Protein AF-A0A7W8V374-F1 (afdb_monomer_lite)

pLDDT: mean 83.78, std 13.95, range [30.69, 94.25]

Foldseek 3Di:
DDDDPVNVVVVVQVVCCVPVVDHCCVVCVDPWDAFPVVVLVVVQVVVCVVVVPRDSVPPPDGGDDDAQADPVQDWDWAADPVDPPDTDTHHNRPPCVVCVVVSVVQNVCCNVPVDRPPPPPPDDD

Structure (mmCIF, N/CA/C/O backbone):
data_AF-A0A7W8V374-F1
#
_entry.id   AF-A0A7W8V374-F1
#
loop_
_atom_site.group_PDB
_atom_site.id
_atom_site.type_symbol
_atom_site.label_atom_id
_atom_site.label_alt_id
_atom_site.label_comp_id
_atom_site.label_asym_id
_atom_site.label_entity_id
_atom_site.label_seq_id
_atom_site.pdbx_PDB_ins_code
_atom_site.Cartn_x
_atom_site.Cartn_y
_atom_site.Cartn_z
_atom_site.occupancy
_atom_site.B_iso_or_equiv
_atom_site.auth_seq_id
_atom_site.auth_comp_id
_atom_site.auth_asym_id
_atom_site.auth_atom_id
_atom_site.pdbx_PDB_model_num
ATOM 1 N N . MET A 1 1 ? 9.082 19.923 -2.869 1.00 45.91 1 MET A N 1
ATOM 2 C CA . MET A 1 1 ? 7.634 19.848 -3.165 1.00 45.91 1 MET A CA 1
ATOM 3 C C . MET A 1 1 ? 7.408 20.388 -4.561 1.00 45.91 1 MET A C 1
ATOM 5 O O . MET A 1 1 ? 7.831 21.505 -4.830 1.00 45.91 1 MET A O 1
ATOM 9 N N . GLN A 1 2 ? 6.821 19.592 -5.451 1.00 56.28 2 GLN A N 1
ATOM 10 C CA . GLN A 1 2 ? 6.490 20.021 -6.809 1.00 56.28 2 GLN A CA 1
ATOM 11 C C . GLN A 1 2 ? 4.985 20.308 -6.845 1.00 56.28 2 GLN A C 1
ATOM 13 O O . GLN A 1 2 ? 4.174 19.402 -6.674 1.00 56.28 2 GLN A O 1
ATOM 18 N N . PHE A 1 3 ? 4.604 21.577 -6.980 1.00 73.50 3 PHE A N 1
ATOM 19 C CA . PHE A 1 3 ? 3.199 21.985 -7.032 1.00 73.50 3 PHE A CA 1
ATOM 20 C C . PHE A 1 3 ? 2.717 21.928 -8.487 1.00 73.50 3 PHE A C 1
ATOM 22 O O . PHE A 1 3 ? 2.994 22.832 -9.271 1.00 73.50 3 PHE A O 1
ATOM 29 N N . GLY A 1 4 ? 2.053 20.830 -8.858 1.00 84.06 4 GLY A N 1
ATOM 30 C CA . GLY A 1 4 ? 1.518 20.594 -10.205 1.00 84.06 4 GLY A CA 1
ATOM 31 C C . GLY A 1 4 ? -0.009 20.682 -10.286 1.00 84.06 4 GLY A C 1
ATOM 32 O O . GLY A 1 4 ? -0.691 20.877 -9.281 1.00 84.06 4 GLY A O 1
ATOM 33 N N . GLY A 1 5 ? -0.569 20.485 -11.484 1.00 84.56 5 GLY A N 1
ATOM 34 C CA . GLY A 1 5 ? -2.026 20.475 -11.691 1.00 84.56 5 GLY A CA 1
ATOM 35 C C . GLY A 1 5 ? -2.753 19.437 -10.827 1.00 84.56 5 GLY A C 1
ATOM 36 O O . GLY A 1 5 ? -3.817 19.724 -10.284 1.00 84.56 5 GLY A O 1
ATOM 37 N N . GLU A 1 6 ? -2.129 18.278 -10.607 1.00 81.06 6 GLU A N 1
ATOM 38 C CA . GLU A 1 6 ? -2.647 17.228 -9.724 1.00 81.06 6 GLU A CA 1
ATOM 39 C C . GLU A 1 6 ? -2.739 17.663 -8.260 1.00 81.06 6 GLU A C 1
ATOM 41 O O . GLU A 1 6 ? -3.729 17.362 -7.598 1.00 81.06 6 GLU A O 1
ATOM 46 N N . PHE A 1 7 ? -1.768 18.441 -7.773 1.00 84.31 7 PHE A N 1
ATOM 47 C CA . PHE A 1 7 ? -1.802 18.987 -6.417 1.00 84.31 7 PHE A CA 1
ATOM 48 C C . PHE A 1 7 ? -3.017 19.900 -6.226 1.00 84.31 7 PHE A C 1
ATOM 50 O O . PHE A 1 7 ? -3.790 19.719 -5.290 1.00 84.31 7 PHE A O 1
ATOM 57 N N . PHE A 1 8 ? -3.236 20.850 -7.140 1.00 89.62 8 PHE A N 1
ATOM 58 C CA . PHE A 1 8 ? -4.381 21.761 -7.045 1.00 89.62 8 PHE A CA 1
ATOM 59 C C . PHE A 1 8 ? -5.717 21.045 -7.274 1.00 89.62 8 PHE A C 1
ATOM 61 O O . PHE A 1 8 ? -6.707 21.381 -6.626 1.00 89.62 8 PHE A O 1
ATOM 68 N N . ARG A 1 9 ? -5.748 20.027 -8.144 1.00 85.44 9 ARG A N 1
ATOM 69 C CA . ARG A 1 9 ? -6.915 19.155 -8.339 1.00 85.44 9 ARG A CA 1
ATOM 70 C C . ARG A 1 9 ? -7.282 18.428 -7.047 1.00 85.44 9 ARG A C 1
ATOM 72 O O . ARG A 1 9 ? -8.448 18.437 -6.658 1.00 85.44 9 ARG A O 1
ATOM 79 N N . GLN A 1 10 ? -6.303 17.812 -6.384 1.00 84.75 10 GLN A N 1
ATOM 80 C CA . GLN A 1 10 ? -6.498 17.134 -5.102 1.00 84.75 10 GLN A CA 1
ATOM 81 C C . GLN A 1 10 ? -6.927 18.122 -4.018 1.00 84.75 10 GLN A C 1
ATOM 83 O O . GLN A 1 10 ? -7.944 17.899 -3.371 1.00 84.75 10 GLN A O 1
ATOM 88 N N . LEU A 1 11 ? -6.241 19.260 -3.899 1.00 87.94 11 LEU A N 1
ATOM 89 C CA . LEU A 1 11 ? -6.584 20.310 -2.941 1.00 87.94 11 LEU A CA 1
ATOM 90 C C . LEU A 1 11 ? -8.030 20.800 -3.116 1.00 87.94 11 LEU A C 1
ATOM 92 O O . LEU A 1 11 ? -8.756 20.965 -2.138 1.00 87.94 11 LEU A O 1
ATOM 96 N N . TRP A 1 12 ? -8.477 20.997 -4.359 1.00 88.94 12 TRP A N 1
ATOM 97 C CA . TRP A 1 12 ? -9.854 21.394 -4.645 1.00 88.94 12 TRP A CA 1
ATOM 98 C C . TRP A 1 12 ? -10.874 20.297 -4.315 1.00 88.94 12 TRP A C 1
ATOM 100 O O . TRP A 1 12 ? -11.969 20.603 -3.835 1.00 88.94 12 TRP A O 1
ATOM 110 N N . ASN A 1 13 ? -10.536 19.026 -4.558 1.00 87.62 13 ASN A N 1
ATOM 111 C CA . ASN A 1 13 ? -11.386 17.896 -4.179 1.00 87.62 13 ASN A CA 1
ATOM 112 C C . ASN A 1 13 ? -11.553 17.815 -2.657 1.00 87.62 13 ASN A C 1
ATOM 114 O O . ASN A 1 13 ? -12.684 17.693 -2.192 1.00 87.62 13 ASN A O 1
ATOM 118 N N . GLU A 1 14 ? -10.465 17.955 -1.897 1.00 86.81 14 GLU A N 1
ATOM 119 C CA . GLU A 1 14 ? -10.492 17.987 -0.429 1.00 86.81 14 GLU A CA 1
ATOM 120 C C . GLU A 1 14 ? -11.312 19.172 0.089 1.00 86.81 14 GLU A C 1
ATOM 122 O O . GLU A 1 14 ? -12.212 19.010 0.915 1.00 86.81 14 GLU A O 1
ATOM 127 N N . PHE A 1 15 ? -11.086 20.369 -0.464 1.00 90.38 15 PHE A N 1
ATOM 128 C CA . PHE A 1 15 ? -11.879 21.548 -0.124 1.00 90.38 15 PHE A CA 1
ATOM 129 C C . PHE A 1 15 ? -13.374 21.320 -0.389 1.00 90.38 15 PHE A C 1
ATOM 131 O O . PHE A 1 15 ? -14.205 21.568 0.486 1.00 90.38 15 PHE A O 1
ATOM 138 N N . SER A 1 16 ? -13.721 20.813 -1.577 1.00 87.94 16 SER A N 1
ATOM 139 C CA . SER A 1 16 ? -15.104 20.533 -1.979 1.00 87.94 16 SER A CA 1
ATOM 140 C C . SER A 1 16 ? -15.761 19.455 -1.115 1.00 87.94 16 SER A C 1
ATOM 142 O O . SER A 1 16 ? -16.965 19.523 -0.860 1.00 87.94 16 SER A O 1
ATOM 144 N N . TYR A 1 17 ? -14.994 18.469 -0.658 1.00 88.44 17 TYR A N 1
ATOM 145 C CA . TYR A 1 17 ? -15.487 17.435 0.239 1.00 88.44 17 TYR A CA 1
ATOM 146 C C . TYR A 1 17 ? -15.825 18.015 1.612 1.00 88.44 17 TYR A C 1
ATOM 148 O O . TYR A 1 17 ? -16.969 17.907 2.055 1.00 88.44 17 TYR A O 1
ATOM 156 N N . LEU A 1 18 ? -14.859 18.698 2.231 1.00 89.25 18 LEU A N 1
ATOM 157 C CA . LEU A 1 18 ? -14.969 19.217 3.593 1.00 89.25 18 LEU A CA 1
ATOM 158 C C . LEU A 1 18 ? -15.980 20.365 3.723 1.00 89.25 18 LEU A C 1
ATOM 160 O O . LEU A 1 18 ? -16.643 20.475 4.750 1.00 89.25 18 LEU A O 1
ATOM 164 N N . HIS A 1 19 ? -16.122 21.207 2.693 1.00 92.56 19 HIS A N 1
ATOM 165 C CA . HIS A 1 19 ? -16.924 22.437 2.783 1.00 92.56 19 HIS A CA 1
ATOM 166 C C . HIS A 1 19 ? -18.223 22.395 1.975 1.00 92.56 19 HIS A C 1
ATOM 168 O O . HIS A 1 19 ? -19.152 23.136 2.285 1.00 92.56 19 HIS A O 1
ATOM 174 N N . LEU A 1 20 ? -18.311 21.560 0.932 1.00 91.06 20 LEU A N 1
ATOM 175 C CA . LEU A 1 20 ? -19.477 21.506 0.036 1.00 91.06 20 LEU A CA 1
ATOM 176 C C . LEU A 1 20 ? -20.198 20.148 0.064 1.00 91.06 20 LEU A C 1
ATOM 178 O O . LEU A 1 20 ? -21.157 19.963 -0.687 1.00 91.06 20 LEU A O 1
ATOM 182 N N . GLY A 1 21 ? -19.736 19.187 0.875 1.00 85.81 21 GLY A N 1
ATOM 183 C CA . GLY A 1 21 ? -20.337 17.853 1.003 1.00 85.81 21 GLY A CA 1
ATOM 184 C C . GLY A 1 21 ? -20.245 16.993 -0.263 1.00 85.81 21 GLY A C 1
ATOM 185 O O . GLY A 1 21 ? -20.938 15.983 -0.393 1.00 85.81 21 GLY A O 1
ATOM 186 N N . ARG A 1 22 ? -19.413 17.383 -1.236 1.00 84.69 22 ARG A N 1
ATOM 187 C CA . ARG A 1 22 ? -19.259 16.664 -2.506 1.00 84.69 22 ARG A CA 1
ATOM 188 C C . ARG A 1 22 ? -18.164 15.616 -2.368 1.00 84.69 22 ARG A C 1
ATOM 190 O O . ARG A 1 22 ? -16.987 15.928 -2.501 1.00 84.69 22 ARG A O 1
ATOM 197 N N . SER A 1 23 ? -18.563 14.372 -2.118 1.00 82.56 23 SER A N 1
ATOM 198 C CA . SER A 1 23 ? -17.621 13.262 -1.943 1.00 82.56 23 SER A CA 1
ATOM 199 C C . SER A 1 23 ? -16.865 12.920 -3.241 1.00 82.56 23 SER A C 1
ATOM 201 O O . SER A 1 23 ? -17.506 12.592 -4.249 1.00 82.56 23 SER A O 1
ATOM 203 N N . PRO A 1 24 ? -15.516 12.927 -3.237 1.00 79.25 24 PRO A N 1
ATOM 204 C CA . PRO A 1 24 ? -14.720 12.474 -4.376 1.00 79.25 24 PRO A CA 1
ATOM 205 C C . PRO A 1 24 ? -14.797 10.950 -4.553 1.00 79.25 24 PRO A C 1
ATOM 207 O O . PRO A 1 24 ? -14.628 10.452 -5.666 1.00 79.25 24 PRO A O 1
ATOM 210 N N . PHE A 1 25 ? -15.127 10.215 -3.487 1.00 81.31 25 PHE A N 1
ATOM 211 C CA . PHE A 1 25 ? -15.148 8.751 -3.450 1.00 81.31 25 PHE A CA 1
ATOM 212 C C . PHE A 1 25 ? -16.275 8.136 -4.290 1.00 81.31 25 PHE A C 1
ATOM 214 O O . PHE A 1 25 ? -16.183 6.988 -4.711 1.00 81.31 25 PHE A O 1
ATOM 221 N N . VAL A 1 26 ? -17.332 8.900 -4.597 1.00 78.44 26 VAL A N 1
ATOM 222 C CA . VAL A 1 26 ? -18.386 8.449 -5.524 1.00 78.44 26 VAL A CA 1
ATOM 223 C C . VAL A 1 26 ? -17.888 8.457 -6.970 1.00 78.44 26 VAL A C 1
ATOM 225 O O . VAL A 1 26 ? -18.249 7.568 -7.740 1.00 78.44 26 VAL A O 1
ATOM 228 N N . ARG A 1 27 ? -17.061 9.447 -7.334 1.00 74.44 27 ARG A N 1
ATOM 229 C CA . ARG A 1 27 ? -16.480 9.577 -8.679 1.00 74.44 27 ARG A CA 1
ATOM 230 C C . ARG A 1 27 ? -15.282 8.654 -8.874 1.00 74.44 27 ARG A C 1
ATOM 232 O O . ARG A 1 27 ? -15.174 8.032 -9.920 1.00 74.44 27 ARG A O 1
ATOM 239 N N . ASN A 1 28 ? -14.428 8.542 -7.860 1.00 74.81 28 ASN A N 1
ATOM 240 C CA . ASN A 1 28 ? -13.185 7.777 -7.907 1.00 74.81 28 ASN A CA 1
ATOM 241 C C . ASN A 1 28 ? -13.259 6.616 -6.910 1.00 74.81 28 ASN A C 1
ATOM 243 O O . ASN A 1 28 ? -12.623 6.648 -5.860 1.00 74.81 28 ASN A O 1
ATOM 247 N N . ARG A 1 29 ? -14.088 5.610 -7.219 1.00 78.25 29 ARG A N 1
ATOM 248 C CA . ARG A 1 29 ? -14.237 4.404 -6.380 1.00 78.25 29 ARG A CA 1
ATOM 249 C C . ARG A 1 29 ? -13.016 3.493 -6.433 1.00 78.25 29 ARG A C 1
ATOM 251 O O . ARG A 1 29 ? -12.723 2.806 -5.464 1.00 78.25 29 ARG A O 1
ATOM 258 N N . VAL A 1 30 ? -12.344 3.483 -7.579 1.00 80.81 30 VAL A N 1
ATOM 259 C CA . VAL A 1 30 ? -11.103 2.750 -7.811 1.00 80.81 30 VAL A CA 1
ATOM 260 C C . VAL A 1 30 ? -10.054 3.793 -8.150 1.00 80.81 30 VAL A C 1
ATOM 262 O O . VAL A 1 30 ? -10.191 4.518 -9.137 1.00 80.81 30 VAL A O 1
ATOM 265 N N . LEU A 1 31 ? -9.056 3.930 -7.283 1.00 80.25 31 LEU A N 1
ATOM 266 C CA . LEU A 1 31 ? -7.944 4.838 -7.511 1.00 80.25 31 LEU A CA 1
ATOM 267 C C . LEU A 1 31 ? -6.918 4.119 -8.394 1.00 80.25 31 LEU A C 1
ATOM 269 O O . LEU A 1 31 ? -6.014 3.463 -7.887 1.00 80.25 31 LEU A O 1
ATOM 273 N N . ASP A 1 32 ? -7.124 4.219 -9.707 1.00 84.56 32 ASP A N 1
ATOM 274 C CA . ASP A 1 32 ? -6.336 3.561 -10.758 1.00 84.56 32 ASP A CA 1
ATOM 275 C C . ASP A 1 32 ? -5.520 4.604 -11.547 1.00 84.56 32 ASP A C 1
ATOM 277 O O . ASP A 1 32 ? -5.980 5.123 -12.571 1.00 84.56 32 ASP A O 1
ATOM 281 N N . PRO A 1 33 ? -4.364 5.053 -11.021 1.00 87.94 33 PRO A N 1
ATOM 282 C CA . PRO A 1 33 ? -3.521 6.005 -11.723 1.00 87.94 33 PRO A CA 1
ATOM 283 C C . PRO A 1 33 ? -2.786 5.327 -12.884 1.00 87.94 33 PRO A C 1
ATOM 285 O O . PRO A 1 33 ? -2.303 4.201 -12.770 1.00 87.94 33 PRO A O 1
ATOM 288 N N . ALA A 1 34 ? -2.613 6.059 -13.985 1.00 91.25 34 ALA A N 1
ATOM 289 C CA . ALA A 1 34 ? -1.724 5.622 -15.055 1.00 91.25 34 ALA A CA 1
ATOM 290 C C . ALA A 1 34 ? -0.282 5.443 -14.526 1.00 91.25 34 ALA A C 1
ATOM 292 O O . ALA A 1 34 ? 0.145 6.207 -13.653 1.00 91.25 34 ALA A O 1
ATOM 293 N N . PRO A 1 35 ? 0.484 4.469 -15.048 1.00 94.06 35 PRO A N 1
ATOM 294 C CA . PRO A 1 35 ? 1.879 4.290 -14.664 1.00 94.06 35 PRO A CA 1
ATOM 295 C C . PRO A 1 35 ? 2.733 5.502 -15.051 1.00 94.06 35 PRO A C 1
ATOM 297 O O . PRO A 1 35 ? 2.577 6.073 -16.134 1.00 94.06 35 PRO A O 1
ATOM 300 N N . ASP A 1 36 ? 3.710 5.838 -14.209 1.00 92.88 36 ASP A N 1
ATOM 301 C CA . ASP A 1 36 ? 4.773 6.771 -14.579 1.00 92.88 36 ASP A CA 1
ATOM 302 C C . ASP A 1 36 ? 5.819 6.043 -15.435 1.00 92.88 36 ASP A C 1
ATOM 304 O O . ASP A 1 36 ? 6.727 5.380 -14.931 1.00 92.88 36 ASP A O 1
ATOM 308 N N . LEU A 1 37 ? 5.686 6.164 -16.757 1.00 92.19 37 LEU A N 1
ATOM 309 C CA . LEU A 1 37 ? 6.592 5.512 -17.706 1.00 92.19 37 LEU A CA 1
ATOM 310 C C . LEU A 1 37 ? 8.030 6.045 -17.636 1.00 92.19 37 LEU A C 1
ATOM 312 O O . LEU A 1 37 ? 8.958 5.324 -18.004 1.00 92.19 37 LEU A O 1
ATOM 316 N N . SER A 1 38 ? 8.236 7.276 -17.154 1.00 92.12 38 SER A N 1
ATOM 317 C CA . SER A 1 38 ? 9.585 7.823 -16.970 1.00 92.12 38 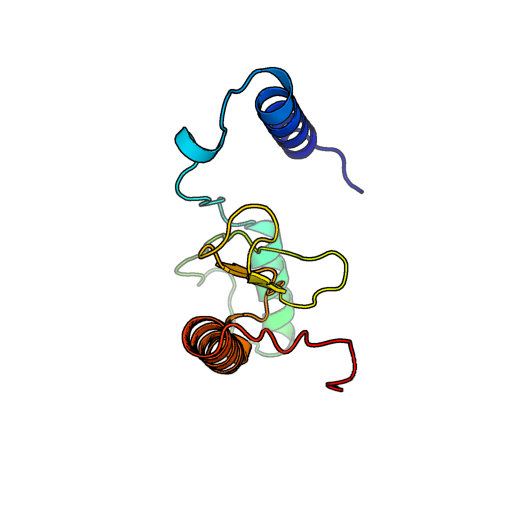SER A CA 1
ATOM 318 C C . SER A 1 38 ? 10.272 7.132 -15.797 1.00 92.12 38 SER A C 1
ATOM 320 O O . SER A 1 38 ? 11.420 6.703 -15.921 1.00 92.12 38 SER A O 1
ATOM 322 N N . LEU A 1 39 ? 9.543 6.953 -14.691 1.00 92.44 39 LEU A N 1
ATOM 323 C CA . LEU A 1 39 ? 10.019 6.200 -13.535 1.00 92.44 39 LEU A CA 1
ATOM 324 C C . LEU A 1 39 ? 10.286 4.736 -13.898 1.00 92.44 39 LEU A C 1
ATOM 326 O O . LEU A 1 39 ? 11.375 4.238 -13.621 1.00 92.44 39 LEU A O 1
ATOM 330 N N . VAL A 1 40 ? 9.346 4.072 -14.581 1.00 92.31 40 VAL A N 1
ATOM 331 C CA . VAL A 1 40 ? 9.521 2.687 -15.055 1.00 92.31 40 VAL A CA 1
ATOM 332 C C . VAL A 1 40 ? 10.790 2.562 -15.896 1.00 92.31 40 VAL A C 1
ATOM 334 O O . VAL A 1 40 ? 11.616 1.691 -15.631 1.00 92.31 40 VAL A O 1
ATOM 337 N N . ARG A 1 41 ? 10.991 3.462 -16.867 1.00 90.31 41 ARG A N 1
ATOM 338 C CA . ARG A 1 41 ? 12.183 3.446 -17.720 1.00 90.31 41 ARG A CA 1
ATOM 339 C C . ARG A 1 41 ? 13.467 3.628 -16.917 1.00 90.31 41 ARG A C 1
ATOM 341 O O . ARG A 1 41 ? 14.390 2.844 -17.098 1.00 90.31 41 ARG A O 1
ATOM 348 N N . SER A 1 42 ? 13.504 4.594 -15.996 1.00 91.25 42 SER A N 1
ATOM 349 C CA . SER A 1 42 ? 14.679 4.799 -15.142 1.00 91.25 42 SER A CA 1
ATOM 350 C C . SER A 1 42 ? 14.998 3.575 -14.278 1.00 91.25 42 SER A C 1
ATOM 352 O O . SER A 1 42 ? 16.159 3.195 -14.168 1.00 91.25 42 SER A O 1
ATOM 354 N N . ALA A 1 43 ? 13.981 2.904 -13.726 1.00 91.12 43 ALA A N 1
ATOM 355 C CA . ALA A 1 43 ? 14.174 1.700 -12.925 1.00 91.12 43 ALA A CA 1
ATOM 356 C C . ALA A 1 43 ? 14.755 0.548 -13.762 1.00 91.12 43 ALA A C 1
ATOM 358 O O . ALA A 1 43 ? 15.647 -0.161 -13.297 1.00 91.12 43 ALA A O 1
ATOM 359 N N . TYR A 1 44 ? 14.295 0.388 -15.007 1.00 90.38 44 TYR A N 1
ATOM 360 C CA . TYR A 1 44 ? 14.852 -0.596 -15.938 1.00 90.38 44 TYR A CA 1
ATOM 361 C C . TYR A 1 44 ? 16.283 -0.267 -16.364 1.00 90.38 44 TYR A C 1
ATOM 363 O O . TYR A 1 44 ? 17.120 -1.168 -16.391 1.00 90.38 44 TYR A O 1
ATOM 371 N N . ASP A 1 45 ? 16.578 0.999 -16.669 1.00 89.06 45 ASP A N 1
ATOM 372 C CA . ASP A 1 45 ? 17.927 1.433 -17.041 1.00 89.06 45 ASP A CA 1
ATOM 373 C C . ASP A 1 45 ? 18.925 1.153 -15.899 1.00 89.06 45 ASP A C 1
ATOM 375 O O . ASP A 1 45 ? 20.029 0.667 -16.146 1.00 89.06 45 ASP A O 1
ATOM 379 N N . GLU A 1 46 ? 18.532 1.381 -14.638 1.00 91.06 46 GLU A N 1
ATOM 380 C CA . GLU A 1 46 ? 19.342 1.009 -13.467 1.00 91.06 46 GLU A CA 1
ATOM 381 C C . GLU A 1 46 ? 19.477 -0.511 -13.308 1.00 91.06 46 GLU A C 1
ATOM 383 O O . GLU A 1 46 ? 20.579 -1.015 -13.083 1.00 91.06 46 GLU A O 1
ATOM 388 N N . ALA A 1 47 ? 18.386 -1.265 -13.472 1.00 91.06 47 ALA A N 1
ATOM 389 C CA . ALA A 1 47 ? 18.420 -2.722 -13.396 1.00 91.06 47 ALA A CA 1
ATOM 390 C C . ALA A 1 47 ? 19.342 -3.332 -14.468 1.00 91.06 47 ALA A C 1
ATOM 392 O O . ALA A 1 47 ? 20.076 -4.275 -14.171 1.00 91.06 47 ALA A O 1
ATOM 393 N N . GLY A 1 48 ? 19.370 -2.764 -15.678 1.00 89.88 48 GLY A N 1
ATOM 394 C CA . GLY A 1 48 ? 20.235 -3.187 -16.782 1.00 89.88 48 GLY A CA 1
ATOM 395 C C . GLY A 1 48 ? 21.734 -3.042 -16.494 1.00 89.88 48 GLY A C 1
ATOM 396 O O . GLY A 1 48 ? 22.536 -3.817 -17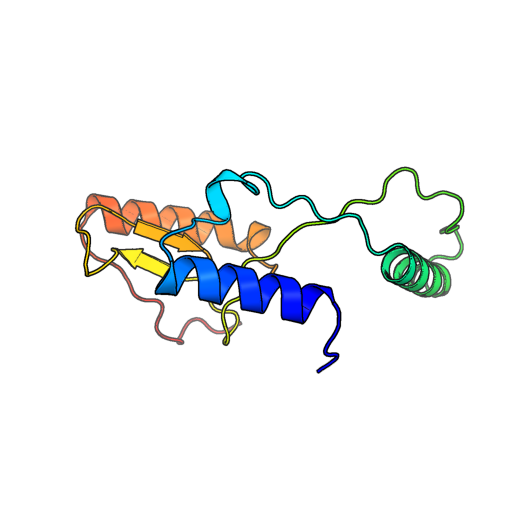.015 1.00 89.88 48 GLY A O 1
ATOM 397 N N . LYS A 1 49 ? 22.132 -2.117 -15.607 1.00 90.62 49 LYS A N 1
ATOM 398 C CA . LYS A 1 49 ? 23.533 -1.991 -15.157 1.00 90.62 49 LYS A CA 1
ATOM 399 C C . LYS A 1 49 ? 23.992 -3.194 -14.331 1.00 90.62 49 LYS A C 1
ATOM 401 O O . LYS A 1 49 ? 25.179 -3.506 -14.322 1.00 90.62 49 LYS A O 1
ATOM 406 N N . VAL A 1 50 ? 23.063 -3.847 -13.630 1.00 93.75 50 VAL A N 1
ATOM 407 C CA . VAL A 1 50 ? 23.327 -5.019 -12.778 1.00 93.75 50 VAL A CA 1
ATOM 408 C C . VAL A 1 50 ? 23.042 -6.322 -13.526 1.00 93.75 50 VAL A C 1
ATOM 410 O O . VAL A 1 50 ? 23.781 -7.294 -13.388 1.00 93.75 50 VAL A O 1
ATOM 413 N N . PHE A 1 51 ? 21.992 -6.333 -14.346 1.00 90.50 51 PHE A N 1
ATOM 414 C CA . PHE A 1 51 ? 21.521 -7.482 -15.111 1.00 90.50 51 PHE A CA 1
ATOM 415 C C . PHE A 1 51 ? 21.455 -7.115 -16.601 1.00 90.50 51 PHE A C 1
ATOM 417 O O . PHE A 1 51 ? 20.399 -6.701 -17.082 1.00 90.50 51 PHE A O 1
ATOM 424 N N . PRO A 1 52 ? 22.554 -7.290 -17.360 1.00 83.62 52 PRO A N 1
ATOM 425 C CA . PRO A 1 52 ? 22.652 -6.856 -18.759 1.00 83.62 52 PRO A CA 1
ATOM 426 C C . PRO A 1 52 ? 21.615 -7.481 -19.704 1.00 83.62 52 PRO A C 1
ATOM 428 O O . PRO A 1 52 ? 21.415 -7.002 -20.815 1.00 83.62 52 PRO A O 1
ATOM 431 N N . GLN A 1 53 ? 20.963 -8.567 -19.284 1.00 84.69 53 GLN A N 1
ATOM 432 C CA . GLN A 1 53 ? 19.867 -9.201 -20.013 1.00 84.69 53 GLN A CA 1
ATOM 433 C C . GLN A 1 53 ? 18.535 -8.430 -19.956 1.00 84.69 53 GLN A C 1
ATOM 435 O O . GLN A 1 53 ? 17.617 -8.776 -20.706 1.00 84.69 53 GLN A O 1
ATOM 440 N N . PHE A 1 54 ? 18.395 -7.428 -19.081 1.00 84.25 54 PHE A N 1
ATOM 441 C CA . PHE A 1 54 ? 17.193 -6.601 -19.010 1.00 84.25 54 PHE A CA 1
ATOM 442 C C . PHE A 1 54 ? 17.220 -5.501 -20.065 1.00 84.25 54 PHE A C 1
ATOM 444 O O . PHE A 1 54 ? 18.053 -4.601 -20.048 1.00 84.25 54 PHE A O 1
ATOM 451 N N . ASP A 1 55 ? 16.266 -5.593 -20.985 1.00 77.00 55 ASP A N 1
ATOM 452 C CA . ASP A 1 55 ? 16.060 -4.651 -22.072 1.00 77.00 55 ASP A CA 1
ATOM 453 C C . ASP A 1 55 ? 14.736 -3.907 -21.821 1.00 77.00 55 ASP A C 1
ATOM 455 O O . ASP A 1 55 ? 13.680 -4.550 -21.830 1.00 77.00 55 ASP A O 1
ATOM 459 N N . PRO A 1 56 ? 14.754 -2.580 -21.592 1.00 74.06 56 PRO A N 1
ATOM 460 C CA . PRO A 1 56 ? 13.546 -1.794 -21.336 1.00 74.06 56 PRO A CA 1
ATOM 461 C C . PRO A 1 56 ? 12.532 -1.826 -22.489 1.00 74.06 56 PRO A C 1
ATOM 463 O O . PRO A 1 56 ? 11.365 -1.512 -22.273 1.00 74.06 56 PRO A O 1
ATOM 466 N N . SER A 1 57 ? 12.928 -2.220 -23.706 1.00 80.75 57 SER A N 1
ATOM 467 C CA . SER A 1 57 ? 11.983 -2.418 -24.815 1.00 80.75 57 SER A CA 1
ATOM 468 C C . SER A 1 57 ? 11.088 -3.654 -24.647 1.00 80.75 57 SER A C 1
ATOM 470 O O . SER A 1 57 ? 10.109 -3.798 -25.377 1.00 80.75 57 SER A O 1
ATOM 472 N N . LYS A 1 58 ? 11.390 -4.524 -23.673 1.00 81.69 58 LYS A N 1
ATOM 473 C CA . LYS A 1 58 ? 10.668 -5.774 -23.384 1.00 81.69 58 LYS A CA 1
ATOM 474 C C . LYS A 1 58 ? 9.694 -5.669 -22.206 1.00 81.69 58 LYS A C 1
ATOM 476 O O . LYS A 1 58 ? 9.320 -6.686 -21.632 1.00 81.69 58 LYS A O 1
ATOM 481 N N . VAL A 1 59 ? 9.306 -4.460 -21.801 1.00 87.06 59 VAL A N 1
ATOM 482 C CA . VAL A 1 59 ? 8.263 -4.279 -20.782 1.00 87.06 59 VAL A CA 1
ATOM 483 C C . VAL A 1 59 ? 6.918 -4.708 -21.366 1.00 87.06 59 VAL A C 1
ATOM 485 O O . VAL A 1 59 ? 6.356 -4.000 -22.197 1.00 87.06 59 VAL A O 1
ATOM 488 N N . ASP A 1 60 ? 6.389 -5.841 -20.904 1.00 9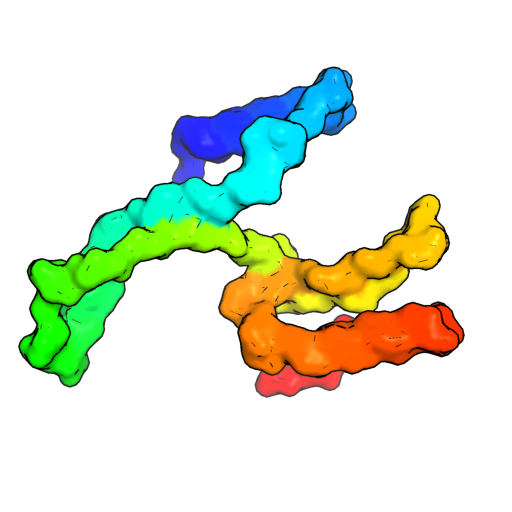0.31 60 ASP A N 1
ATOM 489 C CA . ASP A 1 60 ? 5.076 -6.331 -21.343 1.00 90.31 60 ASP A CA 1
ATOM 490 C C . ASP A 1 60 ? 3.929 -5.489 -20.766 1.00 90.31 60 ASP A C 1
ATOM 492 O O . ASP A 1 60 ? 2.955 -5.186 -21.456 1.00 90.31 60 ASP A O 1
ATOM 496 N N . ILE A 1 61 ? 4.023 -5.119 -19.482 1.00 92.50 61 ILE A N 1
ATOM 497 C CA . ILE A 1 61 ? 2.973 -4.398 -18.751 1.00 92.50 61 ILE A CA 1
ATOM 498 C C . ILE A 1 61 ? 3.605 -3.410 -17.767 1.00 92.50 61 ILE A C 1
ATOM 500 O O . ILE A 1 61 ? 4.509 -3.758 -17.008 1.00 92.50 61 ILE A O 1
ATOM 504 N N . ALA A 1 62 ? 3.061 -2.194 -17.731 1.00 93.44 62 ALA A N 1
ATOM 505 C CA . ALA A 1 62 ? 3.293 -1.212 -16.678 1.00 93.44 62 ALA A CA 1
ATOM 506 C C . ALA A 1 62 ? 1.951 -0.828 -16.041 1.00 93.44 62 ALA A C 1
ATOM 508 O O . ALA A 1 62 ? 0.956 -0.655 -16.745 1.00 93.44 62 ALA A O 1
ATOM 509 N N . TRP A 1 63 ? 1.925 -0.688 -14.718 1.00 94.25 63 TRP A N 1
ATOM 510 C CA . TRP A 1 63 ? 0.731 -0.329 -13.953 1.00 94.25 63 TRP A CA 1
ATOM 511 C C . TRP A 1 63 ? 1.076 0.695 -12.871 1.00 94.25 63 TRP A C 1
ATOM 513 O O . TRP A 1 63 ? 2.223 0.786 -12.429 1.00 94.25 63 TRP A O 1
ATOM 523 N N . GLY A 1 64 ? 0.089 1.501 -12.493 1.00 92.38 64 GLY A N 1
ATOM 524 C CA . GLY A 1 64 ? 0.174 2.429 -11.375 1.00 92.38 64 GLY A CA 1
ATOM 525 C C . GLY A 1 64 ? -0.719 1.960 -10.234 1.00 92.38 64 GLY A C 1
ATOM 526 O O . GLY A 1 64 ? -1.704 1.258 -10.442 1.00 92.38 64 GLY A O 1
ATOM 527 N N . GLY A 1 65 ? -0.368 2.342 -9.013 1.00 89.31 65 GLY A N 1
ATOM 528 C CA . GLY A 1 65 ? -1.165 2.045 -7.832 1.00 89.31 65 GLY A CA 1
ATOM 529 C C . GLY A 1 65 ? -1.073 3.181 -6.831 1.00 89.31 65 GLY A C 1
ATOM 530 O O . GLY A 1 65 ? -0.054 3.866 -6.742 1.00 89.31 65 GLY A O 1
ATOM 531 N N . ALA A 1 66 ? -2.151 3.390 -6.085 1.00 88.38 66 ALA A N 1
ATOM 532 C CA . ALA A 1 66 ? -2.134 4.298 -4.954 1.00 88.38 66 ALA A CA 1
ATOM 533 C C . ALA A 1 66 ? -1.666 3.578 -3.690 1.00 88.38 66 ALA A C 1
ATOM 535 O O . ALA A 1 66 ? -2.065 2.445 -3.429 1.00 88.38 66 ALA A O 1
ATOM 536 N N . ILE A 1 67 ? -0.849 4.272 -2.901 1.00 89.62 67 ILE A N 1
ATOM 537 C CA . ILE A 1 67 ? -0.357 3.800 -1.611 1.00 89.62 67 ILE A CA 1
ATOM 538 C C . ILE A 1 67 ? -0.944 4.682 -0.513 1.00 89.62 67 ILE A C 1
ATOM 540 O O . ILE A 1 67 ? -0.863 5.911 -0.576 1.00 89.62 67 ILE A O 1
ATOM 544 N N . ASP A 1 68 ? -1.520 4.044 0.498 1.00 88.31 68 ASP A N 1
ATOM 545 C CA . ASP A 1 68 ? -2.004 4.678 1.714 1.00 88.31 68 ASP A CA 1
ATOM 546 C C . ASP A 1 68 ? -0.831 4.932 2.672 1.00 88.31 68 ASP A C 1
ATOM 548 O O . ASP A 1 68 ? -0.392 4.060 3.421 1.00 88.31 68 ASP A O 1
ATOM 552 N N . ASN A 1 69 ? -0.287 6.148 2.618 1.00 88.38 69 ASN A N 1
ATOM 553 C CA . ASN A 1 69 ? 0.830 6.556 3.467 1.00 88.38 69 ASN A CA 1
ATOM 554 C C . ASN A 1 69 ? 0.352 7.187 4.776 1.00 88.38 69 ASN A C 1
ATOM 556 O O . ASN A 1 69 ? -0.557 8.021 4.776 1.00 88.38 69 ASN A O 1
ATOM 560 N N . THR A 1 70 ? 1.034 6.863 5.869 1.00 88.25 70 THR A N 1
ATOM 561 C CA . THR A 1 70 ? 0.989 7.617 7.129 1.00 88.25 70 THR A CA 1
ATOM 562 C C . THR A 1 70 ? 2.228 8.512 7.250 1.00 88.25 70 THR A C 1
ATOM 564 O O . THR A 1 70 ? 3.264 8.200 6.660 1.00 88.25 70 THR A O 1
ATOM 567 N N . PRO A 1 71 ? 2.165 9.646 7.979 1.00 88.25 71 PRO A N 1
ATOM 568 C CA . PRO A 1 71 ? 3.308 10.559 8.106 1.00 88.25 71 PRO A CA 1
ATOM 569 C C . PRO A 1 71 ? 4.574 9.921 8.696 1.00 88.25 71 PRO A C 1
ATOM 571 O O . PRO A 1 71 ? 5.677 10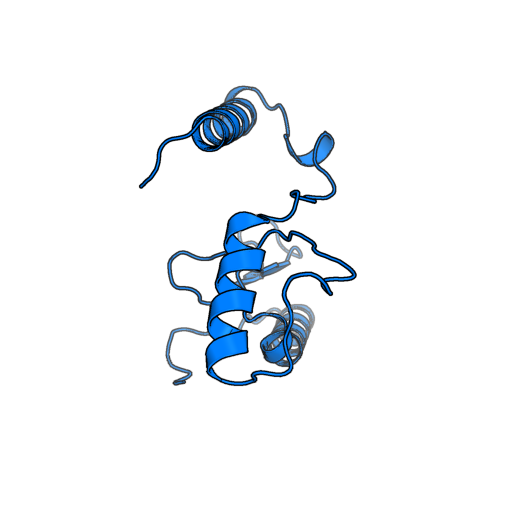.376 8.405 1.00 88.25 71 PRO A O 1
ATOM 574 N N . ASP A 1 72 ? 4.409 8.893 9.526 1.00 89.69 72 ASP A N 1
ATOM 575 C CA . ASP A 1 72 ? 5.471 8.136 10.189 1.00 89.69 72 ASP A CA 1
ATOM 576 C C . ASP A 1 72 ? 5.736 6.764 9.544 1.00 89.69 72 ASP A C 1
ATOM 578 O O . ASP A 1 72 ? 6.663 6.064 9.950 1.00 89.69 72 ASP A O 1
ATOM 582 N N . GLY A 1 73 ? 4.951 6.375 8.536 1.00 86.38 73 GLY A N 1
ATOM 583 C CA . GLY A 1 73 ? 5.053 5.076 7.873 1.00 86.38 73 GLY A CA 1
ATOM 584 C C . GLY A 1 73 ? 4.544 3.892 8.703 1.00 86.38 73 GLY A C 1
ATOM 585 O O . GLY A 1 73 ? 4.724 2.746 8.286 1.00 86.38 73 GLY A O 1
ATOM 586 N N . ILE A 1 74 ? 3.935 4.138 9.869 1.00 87.75 74 ILE A N 1
ATOM 587 C CA . ILE A 1 74 ? 3.433 3.093 10.766 1.00 87.75 74 ILE A CA 1
ATOM 588 C C . ILE A 1 74 ? 1.968 2.778 10.410 1.00 87.75 74 ILE A C 1
ATOM 590 O O . ILE A 1 74 ? 1.161 3.706 10.295 1.00 87.75 74 ILE A O 1
ATOM 594 N N . PRO A 1 75 ? 1.587 1.494 10.244 1.00 89.44 75 PRO A N 1
ATOM 595 C CA . PRO A 1 75 ? 0.199 1.117 9.995 1.00 89.44 75 PRO A CA 1
ATOM 596 C C . PRO A 1 75 ? -0.725 1.448 11.170 1.00 89.44 75 PRO A C 1
ATOM 598 O O . PRO A 1 75 ? -0.358 1.305 12.336 1.00 89.44 75 PRO A O 1
ATOM 601 N N . VAL A 1 76 ? -1.971 1.793 10.859 1.00 89.69 76 VAL A N 1
ATOM 602 C CA . VAL A 1 76 ? -3.035 2.030 11.837 1.00 89.69 76 VAL A CA 1
ATOM 603 C C . VAL A 1 76 ? -3.978 0.831 11.850 1.00 89.69 76 VAL A C 1
ATOM 605 O O . VAL A 1 76 ? -4.670 0.575 10.863 1.00 89.69 76 VAL A O 1
ATOM 608 N N . VAL A 1 77 ? -4.031 0.129 12.986 1.00 90.44 77 VAL A N 1
ATOM 609 C CA . VAL A 1 77 ? -5.007 -0.933 13.281 1.00 90.44 77 VAL A CA 1
ATOM 610 C C . VAL A 1 77 ? -5.743 -0.558 14.564 1.00 90.44 77 VAL A C 1
ATOM 612 O O . VAL A 1 77 ? -5.195 -0.698 15.653 1.00 90.44 77 VAL A O 1
ATOM 615 N N . SER A 1 78 ? -6.950 -0.006 14.447 1.00 88.19 78 SER A N 1
ATOM 616 C CA . SER A 1 78 ? -7.669 0.568 15.595 1.00 88.19 78 SER A CA 1
ATOM 617 C C . SER A 1 78 ? -9.171 0.640 15.357 1.00 88.19 78 SER A C 1
ATOM 619 O O . SER A 1 78 ? -9.621 0.740 14.217 1.00 88.19 78 SER A O 1
ATOM 621 N N . GLU A 1 79 ? -9.950 0.671 16.436 1.00 89.88 79 GLU A N 1
ATOM 622 C CA . GLU A 1 79 ? -11.354 1.076 16.383 1.00 89.88 79 GLU A CA 1
ATOM 623 C C . GLU A 1 79 ? -11.470 2.597 16.168 1.00 89.88 79 GLU A C 1
ATOM 625 O O . GLU A 1 79 ? -10.665 3.388 16.674 1.00 89.88 79 GLU A O 1
ATOM 630 N N . CYS A 1 80 ? -12.477 3.015 15.407 1.00 88.75 80 CYS A N 1
ATOM 631 C CA . CYS A 1 80 ? -12.871 4.405 15.246 1.00 88.75 80 CYS A CA 1
ATOM 632 C C . CYS A 1 80 ? -13.563 4.898 16.521 1.00 88.75 80 CYS A C 1
ATOM 634 O O . CYS A 1 80 ? -14.736 4.613 16.742 1.00 88.75 80 CYS A O 1
ATOM 636 N N . VAL A 1 81 ? -12.883 5.733 17.309 1.00 83.94 81 VAL A N 1
ATOM 637 C CA . VAL A 1 81 ? -13.395 6.263 18.592 1.00 83.94 81 VAL A CA 1
ATOM 638 C C . VAL A 1 81 ? -14.791 6.900 18.481 1.00 83.94 81 VAL A C 1
ATOM 640 O O . VAL A 1 81 ? -15.603 6.797 19.394 1.00 83.94 81 VAL A O 1
ATOM 643 N N . GLN A 1 82 ? -15.089 7.564 17.362 1.00 87.81 82 GLN A N 1
ATOM 644 C CA . GLN A 1 82 ? -16.377 8.234 17.136 1.00 87.81 82 GLN A CA 1
ATOM 645 C C . GLN A 1 82 ? -17.485 7.290 16.638 1.00 87.81 82 GLN A C 1
ATOM 647 O O . GLN A 1 82 ? -18.657 7.666 16.643 1.00 87.81 82 GLN A O 1
ATOM 652 N N . HIS A 1 83 ? -17.129 6.079 16.204 1.00 89.75 83 HIS A N 1
ATOM 653 C CA . HIS A 1 83 ? -18.038 5.110 15.601 1.00 89.75 83 HIS A CA 1
ATOM 654 C C . HIS A 1 83 ? -17.731 3.691 16.108 1.00 89.75 83 HIS A C 1
ATOM 656 O O . HIS A 1 83 ? -17.038 2.938 15.419 1.00 89.75 83 HIS A O 1
ATOM 662 N N . PRO A 1 84 ? -18.260 3.317 17.290 1.00 88.12 84 PRO A N 1
ATOM 663 C CA . PRO A 1 84 ? -18.058 1.987 17.855 1.00 88.12 84 PRO A CA 1
ATOM 664 C C . PRO A 1 84 ? -18.485 0.873 16.892 1.00 88.12 84 PRO A C 1
ATOM 666 O O . PRO A 1 84 ? -19.514 0.977 16.219 1.00 88.12 84 PRO A O 1
ATOM 669 N N . GLY A 1 85 ? -17.691 -0.191 16.826 1.00 88.25 85 GLY A N 1
ATOM 670 C CA . GLY A 1 85 ? -17.845 -1.309 15.897 1.00 88.25 85 GLY A CA 1
ATOM 671 C C . GLY A 1 85 ? -17.255 -1.076 14.502 1.00 88.25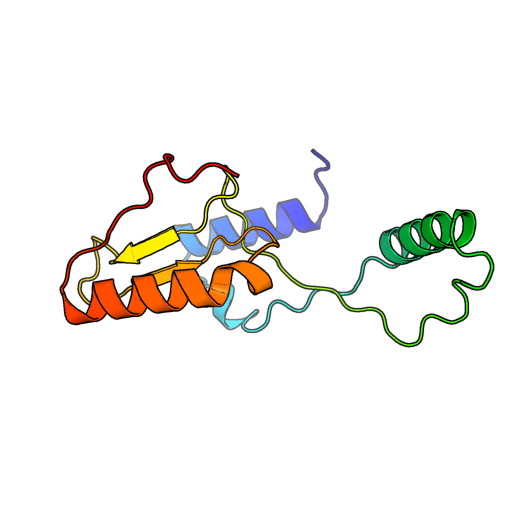 85 GLY A C 1
ATOM 672 O O . GLY A 1 85 ? -17.271 -1.999 13.686 1.00 88.25 85 GLY A O 1
ATOM 673 N N . ILE A 1 86 ? -16.723 0.117 14.204 1.00 92.81 86 ILE A N 1
ATOM 674 C CA . ILE A 1 86 ? -15.985 0.390 12.962 1.00 92.81 86 ILE A CA 1
ATOM 675 C C . ILE A 1 86 ? -14.487 0.351 13.249 1.00 92.81 86 ILE A C 1
ATOM 677 O O . ILE A 1 86 ? -14.002 1.074 14.111 1.00 92.81 86 ILE A O 1
ATOM 681 N N . TYR A 1 87 ? -13.744 -0.437 12.472 1.00 91.00 87 TYR A N 1
ATOM 682 C CA . TYR A 1 87 ? -12.294 -0.571 12.601 1.00 91.00 87 TYR A CA 1
ATOM 683 C C . TYR A 1 87 ? -11.574 -0.085 11.343 1.00 91.00 87 TYR A C 1
ATOM 685 O O . TYR A 1 87 ? -12.047 -0.277 10.222 1.00 91.00 87 TYR A O 1
ATOM 693 N N . LEU A 1 88 ? -10.402 0.511 11.541 1.00 91.12 88 LEU A N 1
ATOM 694 C CA . LEU A 1 88 ? -9.449 0.866 10.499 1.00 91.12 88 LEU A CA 1
ATOM 695 C C . LEU A 1 88 ? -8.284 -0.119 10.514 1.00 91.12 88 LEU A C 1
ATOM 697 O O . LEU A 1 88 ? -7.789 -0.493 11.574 1.00 91.12 88 LEU A O 1
ATOM 701 N N . CYS A 1 89 ? -7.850 -0.510 9.320 1.00 92.38 89 CYS A N 1
ATOM 702 C CA . CYS A 1 89 ? -6.651 -1.302 9.072 1.00 92.38 89 CYS A CA 1
ATOM 703 C C . CYS A 1 89 ? -6.035 -0.792 7.762 1.00 92.38 89 CYS A C 1
ATOM 705 O O . CYS A 1 89 ? -6.405 -1.237 6.677 1.00 92.38 89 CYS A O 1
ATOM 707 N N . THR A 1 90 ? -5.204 0.244 7.861 1.00 92.56 90 THR A N 1
ATOM 708 C CA . THR A 1 90 ? -4.693 1.037 6.723 1.00 92.56 90 THR A CA 1
ATOM 709 C C . THR A 1 90 ? -3.360 1.699 7.094 1.00 92.56 90 THR A C 1
ATOM 711 O O . THR A 1 90 ? -2.873 1.529 8.209 1.00 92.56 90 THR A O 1
ATOM 714 N N . GLY A 1 91 ? -2.758 2.464 6.187 1.00 91.44 91 GLY A N 1
ATOM 715 C CA . GLY A 1 91 ? -1.537 3.228 6.432 1.00 91.44 91 GLY A CA 1
ATOM 716 C C . GLY A 1 91 ? -0.260 2.419 6.244 1.00 91.44 91 GLY A C 1
ATOM 717 O O . GLY A 1 91 ? 0.760 2.711 6.863 1.00 91.44 91 GLY A O 1
ATOM 718 N N . PHE A 1 92 ? -0.294 1.373 5.419 1.00 92.62 92 PHE A N 1
ATOM 719 C CA . PHE A 1 92 ? 0.833 0.449 5.293 1.00 92.62 92 PHE A CA 1
ATOM 720 C C . PHE A 1 92 ? 2.023 1.009 4.508 1.00 92.62 92 PHE A C 1
ATOM 722 O O . PHE A 1 92 ? 3.071 0.360 4.450 1.00 92.62 92 PHE A O 1
ATOM 729 N N . SER A 1 93 ? 1.878 2.187 3.894 1.00 90.88 93 SER A N 1
ATOM 730 C CA . SER A 1 93 ? 2.980 2.977 3.336 1.00 90.88 93 SER A CA 1
ATOM 731 C C . SER A 1 93 ? 3.900 2.184 2.392 1.00 90.88 93 SER A C 1
ATOM 733 O O . SER A 1 93 ? 5.119 2.336 2.407 1.00 90.88 93 SER A O 1
ATOM 735 N N . GLY A 1 94 ? 3.317 1.275 1.601 1.00 88.88 94 GLY A N 1
ATOM 736 C CA . GLY A 1 94 ? 4.016 0.456 0.600 1.00 88.88 94 GLY A CA 1
ATOM 737 C C . GLY A 1 94 ? 4.500 -0.918 1.078 1.00 88.88 94 GLY A C 1
ATOM 738 O O . GLY A 1 94 ? 4.857 -1.750 0.249 1.00 88.88 94 GLY A O 1
ATOM 739 N N . HIS A 1 95 ? 4.438 -1.212 2.379 1.00 88.62 95 HIS A N 1
ATOM 740 C CA . HIS A 1 95 ? 4.957 -2.457 2.975 1.00 88.62 95 HIS A CA 1
ATOM 741 C C . HIS A 1 95 ? 3.839 -3.407 3.442 1.00 88.62 95 HIS A C 1
ATOM 743 O O . HIS A 1 95 ? 4.059 -4.344 4.211 1.00 88.62 95 HIS A O 1
ATOM 749 N N . GLY A 1 96 ? 2.607 -3.172 2.982 1.00 88.44 96 GLY A N 1
ATOM 750 C CA . GLY A 1 96 ? 1.418 -3.869 3.472 1.00 88.44 96 GLY A CA 1
ATOM 751 C C . GLY A 1 96 ? 1.380 -5.356 3.153 1.00 88.44 96 GLY A C 1
ATOM 752 O O . GLY A 1 96 ? 0.823 -6.117 3.934 1.00 88.44 96 GLY A O 1
ATOM 753 N N . PHE A 1 97 ? 2.008 -5.797 2.059 1.00 90.81 97 PHE A N 1
ATOM 754 C CA . PHE A 1 97 ? 1.994 -7.210 1.677 1.00 90.81 97 PHE A CA 1
ATOM 755 C C . PHE A 1 97 ? 2.599 -8.096 2.773 1.00 90.81 97 PHE A C 1
ATOM 757 O O . PHE A 1 97 ? 1.936 -9.013 3.258 1.00 90.81 97 PHE A O 1
ATOM 764 N N . SER A 1 98 ? 3.812 -7.774 3.228 1.00 89.19 98 SER A N 1
ATOM 765 C CA . SER A 1 98 ? 4.497 -8.524 4.284 1.00 89.19 98 SER A CA 1
ATOM 766 C C . SER A 1 98 ? 3.815 -8.390 5.647 1.00 89.19 98 SER A C 1
ATOM 768 O O . SER A 1 98 ? 3.753 -9.361 6.396 1.00 89.19 98 SER A O 1
ATOM 770 N N . SER A 1 99 ? 3.274 -7.211 5.966 1.00 87.94 99 SER A N 1
ATOM 771 C CA . SER A 1 99 ? 2.702 -6.917 7.290 1.00 87.94 99 SER A CA 1
ATOM 772 C C . SER A 1 99 ? 1.228 -7.320 7.435 1.00 87.94 99 SER A C 1
ATOM 774 O O . SER A 1 99 ? 0.704 -7.366 8.550 1.00 87.94 99 SER A O 1
ATOM 776 N N . SER A 1 100 ? 0.555 -7.641 6.326 1.00 89.25 100 SER A N 1
ATOM 777 C CA . SER A 1 100 ? -0.887 -7.916 6.270 1.00 89.25 100 SER A CA 1
ATOM 778 C C . SER A 1 100 ? -1.342 -9.039 7.203 1.00 89.25 100 SER A C 1
ATOM 780 O O . SER A 1 100 ? -2.382 -8.914 7.845 1.00 89.25 100 SER A O 1
ATOM 782 N N . LEU A 1 101 ? -0.563 -10.119 7.328 1.00 91.44 101 LEU A N 1
ATOM 783 C CA . LEU A 1 101 ? -0.924 -11.264 8.172 1.00 91.44 101 LEU A CA 1
ATOM 784 C C . LEU A 1 101 ? -0.931 -10.900 9.663 1.00 91.44 101 LEU A C 1
ATOM 786 O O . LEU A 1 101 ? -1.849 -11.282 10.390 1.00 91.44 101 LEU A O 1
ATOM 790 N N . GLY A 1 102 ? 0.070 -10.138 10.113 1.00 90.44 102 GLY A N 1
ATOM 791 C CA . GLY A 1 102 ? 0.145 -9.653 11.492 1.00 90.44 102 GLY A CA 1
ATOM 792 C C . GLY A 1 102 ? -0.977 -8.665 11.798 1.00 90.44 102 GLY A C 1
ATOM 793 O O . GLY A 1 102 ? -1.716 -8.847 12.764 1.00 90.44 102 GLY A O 1
ATOM 794 N N . ALA A 1 103 ? -1.168 -7.681 10.916 1.00 91.19 103 ALA A N 1
ATOM 795 C CA . ALA A 1 103 ? -2.224 -6.684 11.055 1.00 91.19 103 ALA A CA 1
ATOM 796 C C . ALA A 1 103 ? -3.630 -7.308 11.041 1.00 91.19 103 ALA A C 1
ATOM 798 O O . ALA A 1 103 ? -4.478 -6.937 11.848 1.00 91.19 103 ALA A O 1
ATOM 799 N N . GLY A 1 104 ? -3.871 -8.305 10.184 1.00 92.75 104 GLY A N 1
ATOM 800 C CA . GLY A 1 104 ? -5.137 -9.038 10.143 1.00 92.75 104 GLY A CA 1
ATOM 801 C C . GLY A 1 104 ? -5.422 -9.795 11.442 1.00 92.75 104 GLY A C 1
ATOM 802 O O . GLY A 1 104 ? -6.550 -9.770 11.933 1.00 92.75 104 GLY A O 1
ATOM 803 N N . ARG A 1 105 ? -4.398 -10.413 12.046 1.00 92.38 105 ARG A N 1
ATOM 804 C CA . ARG A 1 105 ? -4.530 -11.068 13.355 1.00 92.38 105 ARG A CA 1
ATOM 805 C C . ARG A 1 105 ? -4.851 -10.064 14.461 1.00 92.38 105 ARG A C 1
ATOM 807 O O . ARG A 1 105 ? -5.743 -10.329 15.262 1.00 92.38 105 ARG A O 1
ATOM 814 N N . MET A 1 106 ? -4.155 -8.929 14.494 1.00 90.50 106 MET A N 1
ATOM 815 C CA . MET A 1 106 ? -4.415 -7.869 15.471 1.00 90.50 106 MET A CA 1
ATOM 816 C C . MET A 1 106 ? -5.828 -7.305 15.334 1.00 90.50 106 MET A C 1
ATOM 818 O O . MET A 1 106 ? -6.526 -7.155 16.331 1.00 90.50 106 MET A O 1
ATOM 822 N N . LEU A 1 107 ? -6.273 -7.052 14.101 1.00 93.50 107 LEU A N 1
ATOM 823 C CA . LEU A 1 107 ? -7.630 -6.596 13.824 1.00 93.50 107 LEU A CA 1
ATOM 824 C C . LEU A 1 107 ? -8.667 -7.608 14.329 1.00 93.50 107 LEU A C 1
ATOM 826 O O . LEU A 1 107 ? -9.615 -7.229 15.010 1.00 93.50 107 LEU A O 1
ATOM 830 N N . ALA A 1 108 ? -8.477 -8.897 14.035 1.00 93.75 108 ALA A N 1
ATOM 831 C CA . ALA A 1 108 ? -9.375 -9.948 14.505 1.00 93.75 108 ALA A CA 1
ATOM 832 C C . ALA A 1 108 ? -9.421 -10.028 16.040 1.00 93.75 108 ALA A C 1
ATOM 834 O O . ALA A 1 108 ? -10.501 -10.166 16.610 1.00 93.75 108 ALA A O 1
ATOM 835 N N . GLN A 1 109 ? -8.271 -9.903 16.712 1.00 91.69 109 GLN A N 1
ATOM 836 C CA . GLN A 1 109 ? -8.203 -9.852 18.173 1.00 91.69 109 GLN A CA 1
ATOM 837 C C . GLN A 1 109 ? -8.971 -8.644 18.713 1.00 91.69 109 GLN A C 1
ATOM 839 O O . GLN A 1 109 ? -9.853 -8.832 19.544 1.00 91.69 109 GLN A O 1
ATOM 844 N N . ALA A 1 110 ? -8.724 -7.447 18.174 1.00 89.50 110 ALA A N 1
ATOM 845 C CA . ALA A 1 110 ? -9.407 -6.224 18.588 1.00 89.50 110 ALA A CA 1
ATOM 846 C C . ALA A 1 110 ? -10.933 -6.295 18.412 1.00 89.50 110 ALA A C 1
ATOM 848 O O . ALA A 1 110 ? -11.671 -5.774 19.244 1.00 89.50 110 ALA A O 1
ATOM 849 N N . ILE A 1 111 ? -11.414 -6.973 17.364 1.00 92.62 111 ILE A N 1
ATOM 850 C CA . ILE A 1 111 ? -12.848 -7.205 17.138 1.00 92.62 111 ILE A CA 1
ATOM 851 C C . ILE A 1 111 ? -13.439 -8.162 18.181 1.00 92.62 111 ILE A C 1
ATOM 853 O O . ILE A 1 111 ? -14.553 -7.950 18.652 1.00 92.62 111 ILE A O 1
ATOM 857 N N . VAL A 1 112 ? -12.725 -9.235 18.529 1.00 93.25 112 VAL A N 1
ATOM 858 C CA . VAL A 1 112 ? -13.241 -10.273 19.436 1.00 93.25 112 VAL A CA 1
ATOM 859 C C . VAL A 1 112 ? -13.176 -9.842 20.899 1.00 93.25 112 VAL A C 1
ATOM 861 O O . VAL A 1 112 ? -14.091 -10.146 21.661 1.00 93.25 112 VAL A O 1
ATOM 864 N N . THR A 1 113 ? -12.099 -9.171 21.307 1.00 88.00 113 THR A N 1
ATOM 865 C CA . THR A 1 113 ? -11.864 -8.807 22.712 1.00 88.00 113 THR A CA 1
ATOM 866 C C . THR A 1 113 ? -12.332 -7.396 23.048 1.00 88.00 113 THR A C 1
ATOM 868 O O . THR A 1 113 ? -12.537 -7.097 24.220 1.00 88.00 113 THR A O 1
ATOM 871 N N . GLY A 1 114 ? -12.496 -6.525 22.047 1.00 81.50 114 GLY A N 1
ATOM 872 C CA . GLY A 1 114 ? -12.677 -5.088 22.263 1.00 81.50 114 GLY A CA 1
ATOM 873 C C . GLY A 1 114 ? -11.398 -4.377 22.720 1.00 81.50 114 GLY A C 1
ATOM 874 O O . GLY A 1 114 ? -11.443 -3.202 23.070 1.00 81.50 114 GLY A O 1
ATOM 875 N N . GLU A 1 115 ? -10.255 -5.069 22.727 1.00 73.81 115 GLU A N 1
ATOM 876 C CA . GLU A 1 115 ? -8.966 -4.515 23.135 1.00 73.81 115 GLU A CA 1
ATOM 877 C C . GLU A 1 115 ? -8.084 -4.299 21.908 1.00 73.81 115 GLU A C 1
ATOM 879 O O . GLU A 1 115 ? -7.648 -5.245 21.249 1.00 73.81 115 GLU A O 1
ATOM 884 N N . THR A 1 116 ? -7.783 -3.042 21.602 1.00 64.81 116 THR A N 1
ATOM 885 C CA . THR A 1 116 ? -6.739 -2.705 20.636 1.00 64.81 116 THR A CA 1
ATOM 886 C C . THR A 1 116 ? -5.401 -2.673 21.361 1.00 64.81 116 THR A C 1
ATOM 888 O O . THR A 1 116 ? -5.135 -1.746 22.130 1.00 64.81 116 THR A O 1
ATOM 891 N N . GLU A 1 117 ? -4.528 -3.647 21.105 1.00 58.16 117 GLU A N 1
ATOM 892 C CA . GLU A 1 117 ? -3.103 -3.446 21.367 1.00 58.16 117 GLU A CA 1
ATOM 893 C C . GLU A 1 117 ? -2.613 -2.368 20.399 1.00 58.16 117 GLU A C 1
ATOM 895 O O . GLU A 1 117 ? -2.307 -2.629 19.235 1.00 58.16 117 GLU A O 1
ATOM 900 N N . THR A 1 118 ? -2.588 -1.119 20.862 1.00 51.75 118 THR A N 1
ATOM 901 C CA . THR A 1 118 ? -1.900 -0.055 20.144 1.00 51.75 118 THR A CA 1
ATOM 902 C C . THR A 1 118 ? -0.442 -0.476 20.043 1.00 51.75 118 THR A C 1
ATOM 904 O O . THR A 1 118 ? 0.243 -0.573 21.064 1.00 51.75 118 THR A O 1
ATOM 907 N N . LEU A 1 119 ? 0.056 -0.699 18.826 1.00 49.25 119 LEU A N 1
ATOM 908 C CA . LEU A 1 119 ? 1.493 -0.715 18.574 1.00 49.25 119 LEU A CA 1
ATOM 909 C C . LEU A 1 119 ? 2.023 0.709 18.778 1.00 49.25 119 LEU A C 1
ATOM 911 O O . LEU A 1 119 ? 2.313 1.440 17.839 1.00 49.25 119 LEU A O 1
ATOM 915 N N . ALA A 1 120 ? 2.118 1.125 20.039 1.00 38.06 120 ALA A N 1
ATOM 916 C CA . ALA A 1 120 ? 3.063 2.145 20.444 1.00 38.06 120 ALA A CA 1
ATOM 917 C C . ALA A 1 120 ? 4.481 1.618 20.114 1.00 38.06 120 ALA A C 1
ATOM 919 O O . ALA A 1 120 ? 4.687 0.402 20.108 1.00 38.06 120 ALA A O 1
ATOM 920 N N . PRO A 1 121 ? 5.451 2.501 19.823 1.00 38.56 121 PRO A N 1
ATOM 921 C CA . PRO A 1 121 ? 6.554 2.318 18.861 1.00 38.56 121 PRO A CA 1
ATOM 922 C C . PRO A 1 121 ? 7.690 1.357 19.286 1.00 38.56 121 PRO A C 1
ATOM 924 O O . PRO A 1 121 ? 8.853 1.577 18.965 1.00 38.56 121 PRO A O 1
ATOM 927 N N . ASN A 1 122 ? 7.387 0.276 20.001 1.00 32.31 122 ASN A N 1
ATOM 928 C CA . ASN A 1 122 ? 8.376 -0.612 20.609 1.00 32.31 122 ASN A CA 1
ATOM 929 C C . ASN A 1 122 ? 8.604 -1.924 19.837 1.00 32.31 122 ASN A C 1
ATOM 931 O O . ASN A 1 122 ? 9.265 -2.817 20.364 1.00 32.31 122 ASN A O 1
ATOM 935 N N . ILE A 1 123 ? 8.102 -2.060 18.605 1.00 30.69 123 ILE A N 1
ATOM 936 C CA . ILE A 1 123 ? 8.497 -3.169 17.724 1.00 30.69 123 ILE A CA 1
ATOM 937 C C . ILE A 1 123 ? 9.536 -2.648 16.730 1.00 30.69 123 ILE A C 1
ATOM 939 O O . ILE A 1 123 ? 9.227 -2.014 15.726 1.00 30.69 123 ILE A O 1
ATOM 9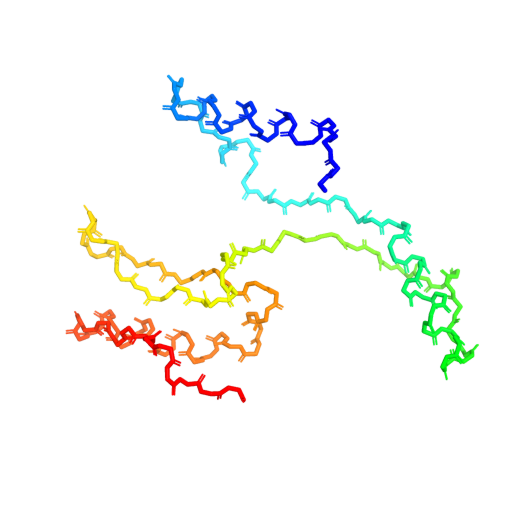43 N N . ILE A 1 124 ? 10.784 -2.884 17.123 1.00 30.97 124 ILE A N 1
ATOM 944 C CA . ILE A 1 124 ? 12.040 -2.620 16.423 1.00 30.97 124 ILE A CA 1
ATOM 945 C C . ILE A 1 124 ? 12.045 -3.360 15.070 1.00 30.97 124 ILE A C 1
ATOM 947 O O . ILE A 1 124 ? 11.746 -4.556 15.038 1.00 30.97 124 ILE A O 1
ATOM 951 N N . TYR A 1 125 ? 12.393 -2.650 13.988 1.00 39.75 125 TYR A N 1
ATOM 952 C CA . TYR A 1 125 ? 12.981 -3.250 12.780 1.00 39.75 125 TYR A CA 1
ATOM 953 C C . TYR A 1 125 ? 14.434 -3.638 13.053 1.00 39.75 125 TYR A C 1
ATOM 955 O O . TYR A 1 125 ? 15.146 -2.804 13.660 1.00 39.75 125 TYR A O 1
#

Radius of gyration: 19.56 Å; chains: 1; bounding box: 44×34×48 Å

Secondary structure (DSSP, 8-state):
----HHHHHHHHHHHHHHHH---GGGT-SS--PPP-HHHHHHHHHHHHHH-TT--GGG------------TTS--EEEE-TTSTT-EEEE--TT-HHHHHHHHHHHHHHHHHHS------S----

InterPro domains:
  IPR006076 FAD dependent oxidoreductase [PF01266] (19-109)
  IPR036188 FAD/NAD(P)-binding domain superfamily [G3DSA:3.50.50.60] (71-115)

Organism: Paraburkholderia atlantica (NCBI:txid2654982)

Sequence (125 aa):
MQFGGEFFRQLWNEFSYLHLGRSPFVRNRVLDPAPDLSLVRSAYDEAGKVFPQFDPSKVDIAWGGAIDNTPDGIPVVSECVQHPGIYLCTGFSGHGFSSSLGAGRMLAQAIVTGETETLAPNIIY